Protein AF-A0A497GQZ0-F1 (afdb_monomer_lite)

pLDDT: mean 93.76, std 6.43, range [55.34, 98.25]

Structure (mmCIF, N/CA/C/O backbone):
data_AF-A0A497GQZ0-F1
#
_entry.id   AF-A0A497GQZ0-F1
#
loop_
_atom_site.group_PDB
_atom_site.id
_atom_site.type_symbol
_atom_site.label_atom_id
_atom_site.label_alt_id
_atom_site.label_comp_id
_atom_site.label_asym_id
_atom_site.label_entity_id
_atom_site.label_seq_id
_atom_site.pdbx_PDB_ins_code
_atom_site.Cartn_x
_atom_site.Cartn_y
_atom_site.Cartn_z
_atom_site.occupancy
_atom_site.B_iso_or_equiv
_atom_site.auth_seq_id
_atom_site.auth_comp_id
_atom_site.auth_asym_id
_atom_site.auth_atom_id
_atom_site.pdbx_PDB_model_num
ATOM 1 N N . MET A 1 1 ? -2.603 -3.028 16.245 1.00 81.44 1 MET A N 1
ATOM 2 C CA . MET A 1 1 ? -2.265 -4.455 15.918 1.00 81.44 1 MET A CA 1
ATOM 3 C C . MET A 1 1 ? -0.891 -4.620 15.242 1.00 81.44 1 MET A C 1
ATOM 5 O O . MET A 1 1 ? -0.514 -3.736 14.488 1.00 81.44 1 MET A O 1
ATOM 9 N N . LYS A 1 2 ? -0.174 -5.752 15.423 1.00 91.12 2 LYS A N 1
ATOM 10 C CA . LYS A 1 2 ? 1.156 -6.010 14.802 1.00 91.12 2 LYS A CA 1
ATOM 11 C C . LYS A 1 2 ? 1.114 -6.132 13.267 1.00 91.12 2 LYS A C 1
ATOM 13 O O . LYS A 1 2 ? 1.813 -5.392 12.594 1.00 91.12 2 LYS A O 1
ATOM 18 N N . LEU A 1 3 ? 0.238 -6.982 12.716 1.00 94.00 3 LEU A N 1
ATOM 19 C CA . LEU A 1 3 ? 0.172 -7.232 11.264 1.00 94.00 3 LEU A CA 1
ATOM 20 C C . LEU A 1 3 ? -0.111 -5.964 10.440 1.00 94.00 3 LEU A C 1
ATOM 22 O O . LEU A 1 3 ? 0.540 -5.731 9.434 1.00 94.00 3 LEU A O 1
ATOM 26 N N . ALA A 1 4 ? -1.056 -5.125 10.874 1.00 94.81 4 ALA A N 1
ATOM 27 C CA . ALA A 1 4 ? -1.360 -3.868 10.185 1.00 94.81 4 ALA A CA 1
ATOM 28 C C . ALA A 1 4 ? -0.169 -2.893 10.196 1.00 94.81 4 ALA A C 1
ATOM 30 O O . ALA A 1 4 ? 0.096 -2.246 9.187 1.00 94.81 4 ALA A O 1
ATOM 31 N N . LYS A 1 5 ? 0.573 -2.823 11.313 1.00 95.31 5 LYS A N 1
ATOM 32 C CA . LYS A 1 5 ? 1.802 -2.019 11.417 1.00 95.31 5 LYS A CA 1
ATOM 33 C C . LYS A 1 5 ? 2.882 -2.535 10.466 1.00 95.31 5 LYS A C 1
ATOM 35 O O . LYS A 1 5 ? 3.494 -1.736 9.764 1.00 95.31 5 LYS A O 1
ATOM 40 N N . ASP A 1 6 ? 3.061 -3.853 10.404 1.00 97.56 6 ASP A N 1
ATOM 41 C CA . ASP A 1 6 ? 4.021 -4.487 9.498 1.00 97.56 6 ASP A CA 1
ATOM 42 C C . ASP A 1 6 ? 3.649 -4.218 8.027 1.00 97.56 6 ASP A C 1
ATOM 44 O O . ASP A 1 6 ? 4.506 -3.824 7.241 1.00 97.56 6 ASP A O 1
ATOM 48 N N . LEU A 1 7 ? 2.366 -4.328 7.661 1.00 97.50 7 LEU A N 1
ATOM 49 C CA . LEU A 1 7 ? 1.887 -4.023 6.306 1.00 97.50 7 LEU A CA 1
ATOM 50 C C . LEU A 1 7 ? 2.067 -2.548 5.926 1.00 97.50 7 LEU A C 1
ATOM 52 O O . LEU A 1 7 ? 2.501 -2.268 4.814 1.00 97.50 7 LEU A O 1
ATOM 56 N N . VAL A 1 8 ? 1.784 -1.607 6.833 1.00 97.00 8 VAL A N 1
ATOM 57 C CA . VAL A 1 8 ? 2.041 -0.173 6.597 1.00 97.00 8 VAL A CA 1
ATOM 58 C C . VAL A 1 8 ? 3.529 0.094 6.387 1.00 97.00 8 VAL A C 1
ATOM 60 O O . VAL A 1 8 ? 3.894 0.864 5.502 1.00 97.00 8 VAL A O 1
ATOM 63 N N . LYS A 1 9 ? 4.395 -0.546 7.180 1.00 97.31 9 LYS A N 1
ATOM 64 C CA . LYS A 1 9 ? 5.845 -0.418 7.022 1.00 97.31 9 LYS A CA 1
ATOM 65 C C . LYS A 1 9 ? 6.291 -0.908 5.641 1.00 97.31 9 LYS A C 1
ATOM 67 O O . LYS A 1 9 ? 6.959 -0.159 4.937 1.00 97.31 9 LYS A O 1
ATOM 72 N N . ILE A 1 10 ? 5.865 -2.108 5.240 1.00 98.00 10 ILE A N 1
ATOM 73 C CA . ILE A 1 10 ? 6.206 -2.683 3.929 1.00 98.00 10 ILE A CA 1
ATOM 74 C C . ILE A 1 10 ? 5.659 -1.810 2.797 1.00 98.00 10 ILE A C 1
ATOM 76 O O . ILE A 1 10 ? 6.371 -1.560 1.835 1.00 98.00 10 ILE A O 1
ATOM 80 N N . TYR A 1 11 ? 4.426 -1.309 2.918 1.00 97.75 11 TYR A N 1
ATOM 81 C CA . TYR A 1 11 ? 3.831 -0.410 1.929 1.00 97.75 11 TYR A CA 1
ATOM 82 C C . TYR A 1 11 ? 4.697 0.836 1.704 1.00 97.75 11 TYR A C 1
ATOM 84 O O . TYR A 1 11 ? 5.013 1.166 0.566 1.00 97.75 11 TYR A O 1
ATOM 92 N N . ARG A 1 12 ? 5.129 1.502 2.785 1.00 96.69 12 ARG A N 1
ATOM 93 C CA . ARG A 1 12 ? 5.975 2.705 2.705 1.00 96.69 12 ARG A CA 1
ATOM 94 C C . ARG A 1 12 ? 7.347 2.408 2.106 1.00 96.69 12 ARG A C 1
ATOM 96 O O . ARG A 1 12 ? 7.799 3.150 1.243 1.00 96.69 12 ARG A O 1
ATOM 103 N N . GLU A 1 13 ? 7.991 1.328 2.546 1.00 97.19 13 GLU A N 1
ATOM 104 C CA . GLU A 1 13 ? 9.293 0.907 2.011 1.00 97.19 13 GLU A CA 1
ATOM 105 C C . GLU A 1 13 ? 9.196 0.571 0.517 1.00 97.19 13 GLU A C 1
ATOM 107 O O . GLU A 1 13 ? 10.037 0.999 -0.271 1.00 97.19 13 GLU A O 1
ATOM 112 N N . LEU A 1 14 ? 8.139 -0.133 0.104 1.00 96.69 14 LEU A N 1
ATOM 113 C CA . LEU A 1 14 ? 7.910 -0.483 -1.293 1.00 96.69 14 LEU A CA 1
ATOM 114 C C . LEU A 1 14 ? 7.608 0.747 -2.157 1.00 96.69 14 LEU A C 1
ATOM 116 O O . LEU A 1 14 ? 8.112 0.827 -3.273 1.00 96.69 14 LEU A O 1
ATOM 120 N N . LEU A 1 15 ? 6.853 1.721 -1.636 1.00 95.56 15 LEU A N 1
ATOM 121 C CA . LEU A 1 15 ? 6.617 3.001 -2.309 1.00 95.56 15 LEU A CA 1
ATOM 122 C C . LEU A 1 15 ? 7.945 3.712 -2.616 1.00 95.56 15 LEU A C 1
ATOM 124 O O . LEU A 1 15 ? 8.178 4.112 -3.753 1.00 95.56 15 LEU A O 1
ATOM 128 N N . THR A 1 16 ? 8.848 3.791 -1.630 1.00 95.00 16 THR A N 1
ATOM 129 C CA . THR A 1 16 ? 10.187 4.379 -1.812 1.00 95.00 16 THR A CA 1
ATOM 130 C C . THR A 1 16 ? 10.988 3.643 -2.886 1.00 95.00 16 THR A C 1
ATOM 132 O O . THR A 1 16 ? 11.539 4.282 -3.779 1.00 95.00 16 THR A O 1
ATOM 135 N N . ILE A 1 17 ? 10.998 2.306 -2.856 1.00 95.06 17 ILE A N 1
ATOM 136 C CA . ILE A 1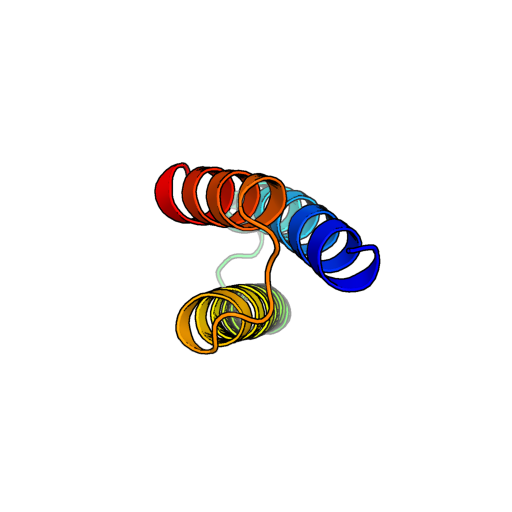 17 ? 11.696 1.491 -3.864 1.00 95.06 17 ILE A CA 1
ATOM 137 C C . ILE A 1 17 ? 11.123 1.742 -5.267 1.00 95.06 17 ILE A C 1
ATOM 139 O O . ILE A 1 17 ? 11.879 1.873 -6.228 1.00 95.06 17 ILE A O 1
ATOM 143 N N . ILE A 1 18 ? 9.796 1.819 -5.402 1.00 95.31 18 ILE A N 1
ATOM 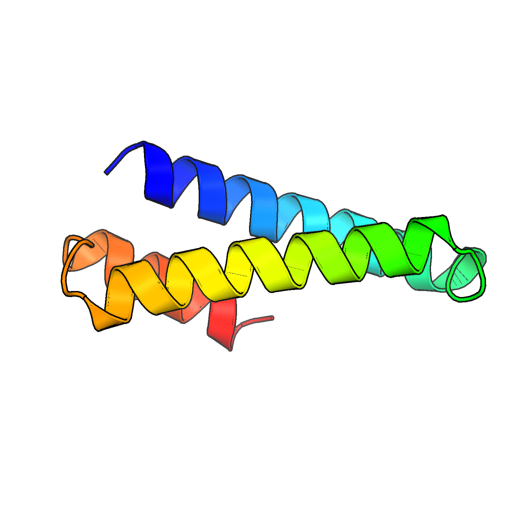144 C CA . ILE A 1 18 ? 9.133 2.090 -6.684 1.00 95.31 18 ILE A CA 1
ATOM 145 C C . ILE A 1 18 ? 9.493 3.485 -7.193 1.00 95.31 18 ILE A C 1
ATOM 147 O O . ILE A 1 18 ? 9.800 3.633 -8.374 1.00 95.31 18 ILE A O 1
ATOM 151 N N . ASP A 1 19 ? 9.485 4.505 -6.337 1.00 94.06 19 ASP A N 1
ATOM 152 C CA . ASP A 1 19 ? 9.822 5.871 -6.745 1.00 94.06 19 ASP A CA 1
ATOM 153 C C . ASP A 1 19 ? 11.280 5.999 -7.212 1.00 94.06 19 ASP A C 1
ATOM 155 O O . ASP A 1 19 ? 11.553 6.688 -8.201 1.00 94.06 19 ASP A O 1
ATOM 159 N N . GLU A 1 20 ? 12.209 5.294 -6.561 1.00 93.75 20 GLU A N 1
ATOM 160 C CA . GLU A 1 20 ? 13.608 5.199 -6.991 1.00 93.75 20 GLU A CA 1
ATOM 161 C C . GLU A 1 20 ? 13.729 4.453 -8.329 1.00 93.75 20 GLU A C 1
ATOM 163 O O . GLU A 1 20 ? 14.355 4.947 -9.272 1.00 93.75 20 GLU A O 1
ATOM 168 N N . ALA A 1 21 ? 13.066 3.300 -8.454 1.00 93.44 21 ALA A N 1
ATOM 169 C CA . ALA A 1 21 ? 13.120 2.458 -9.645 1.00 93.44 21 ALA A CA 1
ATOM 170 C C . ALA A 1 21 ? 12.423 3.084 -10.865 1.00 93.44 21 ALA A C 1
ATOM 172 O O . ALA A 1 21 ? 12.809 2.802 -12.000 1.00 93.44 21 ALA A O 1
ATOM 173 N N . ARG A 1 22 ? 11.429 3.963 -10.671 1.00 93.50 22 ARG A N 1
ATOM 174 C CA . ARG A 1 22 ? 10.639 4.572 -11.758 1.00 93.50 22 ARG A CA 1
ATOM 175 C C . ARG A 1 22 ? 11.515 5.277 -12.796 1.00 93.50 22 ARG A C 1
ATOM 177 O O . ARG A 1 22 ? 11.203 5.262 -13.984 1.00 93.50 22 ARG A O 1
ATOM 184 N N . ARG A 1 23 ? 12.622 5.897 -12.382 1.00 90.31 23 ARG A N 1
ATOM 185 C CA . ARG A 1 23 ? 13.481 6.662 -13.304 1.00 90.31 23 ARG A CA 1
ATOM 186 C C . ARG A 1 23 ? 14.212 5.777 -14.311 1.00 90.31 23 ARG A C 1
ATOM 188 O O . ARG A 1 23 ? 14.360 6.178 -15.460 1.00 90.31 23 ARG A O 1
ATOM 195 N N . GLU A 1 24 ? 14.637 4.591 -13.893 1.00 90.19 24 GLU A N 1
ATOM 196 C CA . GLU A 1 24 ? 15.566 3.748 -14.660 1.00 90.19 24 GLU A CA 1
ATOM 197 C C . GLU A 1 24 ? 14.951 2.420 -15.117 1.00 90.19 24 GLU A C 1
ATOM 199 O O . GLU A 1 24 ? 15.497 1.748 -15.994 1.00 90.19 24 G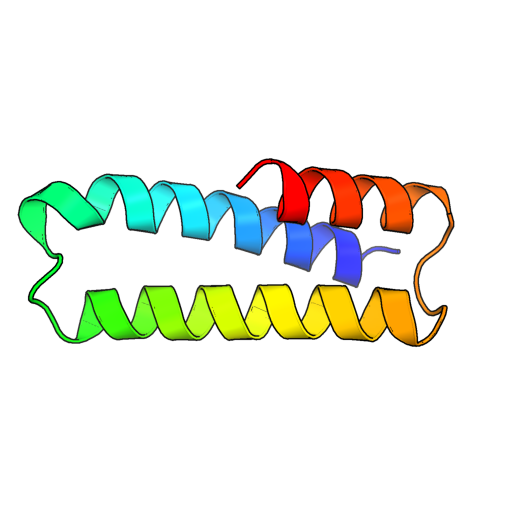LU A O 1
ATOM 204 N N . HIS A 1 25 ? 13.823 2.025 -14.527 1.00 92.12 25 HIS A N 1
ATOM 205 C CA . HIS A 1 25 ? 13.280 0.675 -14.656 1.00 92.12 25 HIS A CA 1
ATOM 206 C C . HIS A 1 25 ? 11.770 0.621 -14.910 1.00 92.12 25 HIS A C 1
ATOM 208 O O . HIS A 1 25 ? 11.208 -0.470 -14.876 1.00 92.12 25 HIS A O 1
ATOM 214 N N . HIS A 1 26 ? 11.105 1.753 -15.175 1.00 88.38 26 HIS A N 1
ATOM 215 C CA . HIS A 1 26 ? 9.647 1.793 -15.381 1.00 88.38 26 HIS A CA 1
ATOM 216 C C . HIS A 1 26 ? 9.140 0.911 -16.533 1.00 88.38 26 HIS A C 1
ATOM 218 O O . HIS A 1 26 ? 7.959 0.603 -16.582 1.00 88.38 26 HIS A O 1
ATOM 224 N N . ASP A 1 27 ? 10.006 0.526 -17.470 1.00 89.69 27 ASP A N 1
ATOM 225 C CA . ASP A 1 27 ? 9.678 -0.320 -18.618 1.00 89.69 27 ASP A CA 1
ATOM 226 C C . ASP A 1 27 ? 9.945 -1.816 -18.367 1.00 89.69 27 ASP A C 1
ATOM 228 O O . ASP A 1 27 ? 9.830 -2.627 -19.287 1.00 89.69 27 ASP A O 1
ATOM 232 N N . LYS A 1 28 ? 10.370 -2.198 -17.156 1.00 93.88 28 LYS A N 1
ATOM 233 C CA . LYS A 1 28 ? 10.771 -3.573 -16.836 1.00 93.88 28 LYS A CA 1
ATOM 234 C C . LYS A 1 28 ? 9.644 -4.348 -16.167 1.00 93.88 28 LYS A C 1
ATOM 236 O O . LYS A 1 28 ? 9.010 -3.859 -15.241 1.00 93.88 28 LYS A O 1
ATOM 241 N N . ASP A 1 29 ? 9.504 -5.622 -16.527 1.00 92.75 29 ASP A N 1
ATOM 242 C CA . ASP A 1 29 ? 8.486 -6.518 -15.956 1.00 92.75 29 ASP A CA 1
ATOM 243 C C . ASP A 1 29 ? 8.520 -6.589 -14.421 1.00 92.75 29 ASP A C 1
ATOM 245 O O . ASP A 1 29 ? 7.485 -6.710 -13.768 1.00 92.75 29 ASP A O 1
ATOM 249 N N . TYR A 1 30 ? 9.709 -6.514 -13.814 1.00 91.56 30 TYR A N 1
ATOM 250 C CA . TYR A 1 30 ? 9.820 -6.530 -12.356 1.00 91.56 30 TYR A CA 1
ATOM 251 C C . TYR A 1 30 ? 9.306 -5.240 -11.712 1.00 91.56 30 TYR A C 1
ATOM 253 O O . TYR A 1 30 ? 8.851 -5.298 -10.576 1.00 91.56 30 TYR A O 1
ATOM 261 N N . PHE A 1 31 ? 9.354 -4.098 -12.404 1.00 96.06 31 PHE A N 1
ATOM 262 C CA . PHE A 1 31 ? 8.801 -2.844 -11.898 1.00 96.06 31 PHE A CA 1
ATOM 263 C C . PHE A 1 31 ? 7.281 -2.946 -11.781 1.00 96.06 31 PHE A C 1
ATOM 265 O O . PHE A 1 31 ? 6.739 -2.677 -10.712 1.00 96.06 31 PHE A O 1
ATOM 272 N N . GLU A 1 32 ? 6.615 -3.469 -12.812 1.00 95.75 32 GLU A N 1
ATOM 273 C CA . GLU A 1 32 ? 5.180 -3.777 -12.763 1.00 95.75 32 GLU A CA 1
ATOM 274 C C . GLU A 1 32 ? 4.846 -4.738 -11.612 1.00 95.75 32 GLU A C 1
ATOM 276 O O . GLU A 1 32 ? 3.868 -4.546 -10.896 1.00 95.75 32 GLU A O 1
ATOM 281 N N . LYS A 1 33 ? 5.706 -5.729 -11.331 1.00 97.38 33 LYS A N 1
ATOM 282 C CA . LYS A 1 33 ? 5.514 -6.625 -10.174 1.00 97.38 33 LYS A CA 1
ATOM 283 C C . LYS A 1 33 ? 5.636 -5.921 -8.822 1.00 97.38 33 LYS A C 1
ATOM 285 O O . LYS A 1 33 ? 4.983 -6.348 -7.870 1.00 97.38 33 LYS A O 1
ATOM 290 N N . LEU A 1 34 ? 6.453 -4.872 -8.714 1.00 96.75 34 LEU A N 1
ATOM 291 C CA . LEU A 1 34 ? 6.514 -4.045 -7.505 1.00 96.75 34 LEU A CA 1
ATOM 292 C C . LEU A 1 34 ? 5.221 -3.240 -7.340 1.00 9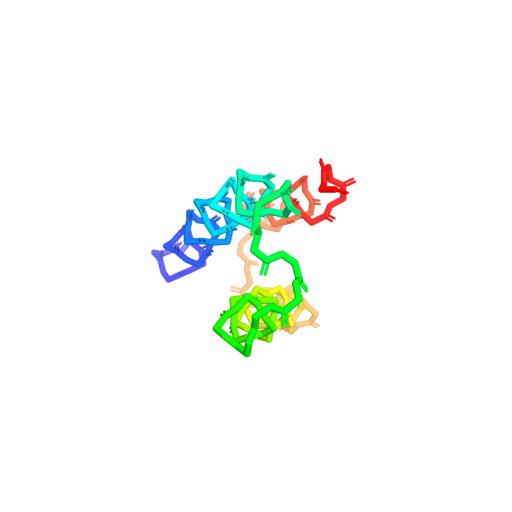6.75 34 LEU A C 1
ATOM 294 O O . LEU A 1 34 ? 4.682 -3.196 -6.236 1.00 96.75 34 LEU A O 1
ATOM 298 N N . VAL A 1 35 ? 4.694 -2.670 -8.428 1.00 96.25 35 VAL A N 1
ATOM 299 C CA . VAL A 1 35 ? 3.409 -1.951 -8.428 1.00 96.25 35 VAL A CA 1
ATOM 300 C C . VAL A 1 35 ? 2.259 -2.886 -8.037 1.00 96.25 35 VAL A C 1
ATOM 302 O O . VAL A 1 35 ? 1.527 -2.582 -7.098 1.00 96.25 35 VAL A O 1
ATOM 305 N N . ASP A 1 36 ? 2.177 -4.075 -8.645 1.00 97.81 36 ASP A N 1
ATOM 306 C CA . ASP A 1 36 ? 1.198 -5.116 -8.292 1.00 97.81 36 ASP A CA 1
ATOM 307 C C . ASP A 1 36 ? 1.233 -5.446 -6.783 1.00 97.81 36 ASP A C 1
ATOM 309 O O . ASP A 1 36 ? 0.198 -5.613 -6.127 1.00 97.81 36 ASP A O 1
ATOM 313 N N . ALA A 1 37 ? 2.437 -5.564 -6.212 1.00 98.00 37 ALA A N 1
ATOM 314 C CA . ALA A 1 37 ? 2.619 -5.857 -4.794 1.00 98.00 37 ALA A CA 1
ATOM 315 C C . ALA A 1 37 ? 2.172 -4.688 -3.899 1.00 98.00 37 ALA A C 1
ATOM 317 O O . ALA A 1 37 ? 1.529 -4.921 -2.869 1.00 98.00 37 ALA A O 1
ATOM 318 N N . LEU A 1 38 ? 2.467 -3.446 -4.293 1.00 97.62 38 LEU A N 1
ATOM 319 C CA . LEU A 1 38 ? 2.024 -2.242 -3.590 1.00 97.62 38 LEU A CA 1
ATOM 320 C C . LEU A 1 38 ? 0.491 -2.169 -3.549 1.00 97.62 38 LEU A C 1
ATOM 322 O O . LEU A 1 38 ? -0.088 -2.000 -2.470 1.00 97.62 38 LEU A O 1
ATOM 326 N N . ASP A 1 39 ? -0.164 -2.403 -4.688 1.00 97.50 39 ASP A N 1
ATOM 327 C CA . ASP A 1 39 ? -1.623 -2.413 -4.821 1.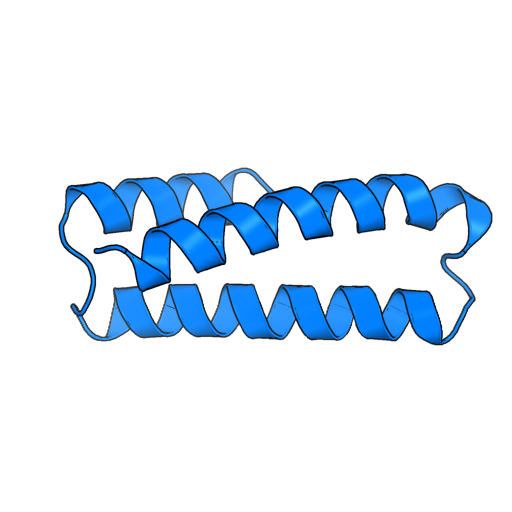00 97.50 39 ASP A CA 1
ATOM 328 C C . ASP A 1 39 ? -2.279 -3.501 -3.966 1.00 97.50 39 ASP A C 1
ATOM 330 O O . ASP A 1 39 ? -3.308 -3.274 -3.312 1.00 97.50 39 ASP A O 1
ATOM 334 N N . ALA A 1 40 ? -1.675 -4.692 -3.916 1.00 98.25 40 ALA A N 1
ATOM 335 C CA . ALA A 1 40 ? -2.158 -5.787 -3.084 1.00 98.25 40 ALA A CA 1
ATOM 336 C C . ALA A 1 40 ? -2.109 -5.429 -1.588 1.00 98.25 40 ALA A C 1
ATOM 338 O O . ALA A 1 40 ? -3.070 -5.691 -0.852 1.00 98.25 40 ALA A O 1
ATOM 339 N N . ILE A 1 41 ? -1.024 -4.792 -1.136 1.00 97.94 41 ILE A N 1
ATOM 340 C CA . ILE A 1 41 ? -0.874 -4.350 0.256 1.00 97.94 41 ILE A CA 1
ATOM 341 C C . ILE A 1 41 ? -1.863 -3.222 0.574 1.00 97.94 41 ILE A C 1
ATOM 343 O O . ILE A 1 41 ? -2.582 -3.307 1.575 1.00 97.94 41 ILE A O 1
ATOM 347 N N . GLY A 1 42 ? -1.967 -2.204 -0.287 1.00 97.12 42 GLY A N 1
ATOM 348 C CA . GLY A 1 42 ? -2.920 -1.101 -0.119 1.00 97.12 42 GLY A CA 1
ATOM 349 C C . GLY A 1 42 ? -4.373 -1.586 -0.067 1.00 97.12 42 GLY A C 1
ATOM 350 O O . GLY A 1 42 ? -5.160 -1.173 0.794 1.00 97.12 42 GLY A O 1
ATOM 351 N N . SER A 1 43 ? -4.716 -2.562 -0.911 1.00 97.38 43 SER A N 1
ATOM 352 C CA . SER A 1 43 ? -6.021 -3.230 -0.901 1.00 97.38 43 SER A CA 1
ATOM 353 C C . SER A 1 43 ? -6.280 -3.992 0.399 1.00 97.38 43 SER A C 1
ATOM 355 O O . SER A 1 43 ? -7.392 -3.943 0.934 1.00 97.38 43 SER A O 1
ATOM 357 N N . ALA A 1 44 ? -5.278 -4.697 0.931 1.00 97.62 44 ALA A N 1
ATOM 358 C CA . ALA A 1 44 ? -5.401 -5.413 2.197 1.00 97.62 44 ALA A CA 1
ATOM 359 C C . ALA A 1 44 ? -5.673 -4.444 3.359 1.00 97.62 44 ALA A C 1
ATOM 361 O O . ALA A 1 44 ? -6.635 -4.646 4.103 1.00 97.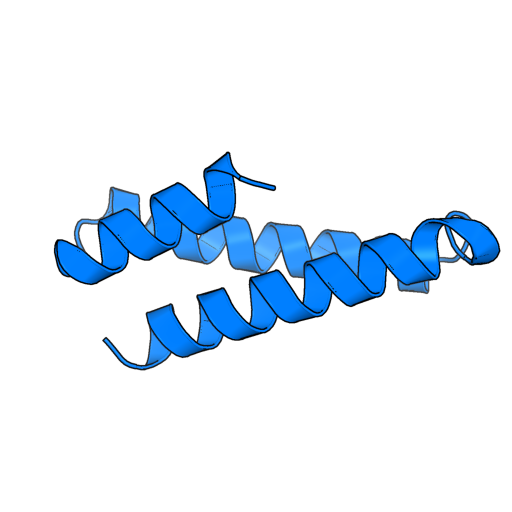62 44 ALA A O 1
ATOM 362 N N . LEU A 1 45 ? -4.900 -3.358 3.461 1.00 97.25 45 LEU A N 1
ATOM 363 C CA . LEU A 1 45 ? -5.077 -2.312 4.474 1.00 97.25 45 LEU A CA 1
ATOM 364 C C . LEU A 1 45 ? -6.463 -1.655 4.388 1.00 97.25 45 LEU A C 1
ATOM 366 O O . LEU A 1 45 ? -7.164 -1.542 5.396 1.00 97.25 45 LEU A O 1
ATOM 370 N N . THR A 1 46 ? -6.907 -1.314 3.176 1.00 96.31 46 THR A N 1
ATOM 371 C CA . THR A 1 46 ? -8.243 -0.747 2.934 1.00 96.31 46 THR A CA 1
ATOM 372 C C . THR A 1 46 ? -9.351 -1.698 3.389 1.00 96.31 46 THR A C 1
ATOM 374 O O . THR A 1 46 ? -10.306 -1.276 4.041 1.00 96.31 46 THR A O 1
ATOM 377 N N . ARG A 1 47 ? -9.224 -3.002 3.110 1.00 97.19 47 ARG A N 1
ATOM 378 C CA . ARG A 1 47 ? -10.201 -4.013 3.552 1.00 97.19 47 ARG A CA 1
ATOM 379 C C . ARG A 1 47 ? -10.185 -4.219 5.063 1.00 97.19 47 ARG A C 1
ATOM 381 O O . ARG A 1 47 ? -11.247 -4.454 5.633 1.00 97.19 47 ARG A O 1
ATOM 388 N N . MET A 1 48 ? -9.021 -4.144 5.712 1.00 96.06 48 MET A N 1
ATOM 389 C CA . MET A 1 48 ? -8.932 -4.211 7.175 1.00 96.06 48 MET A CA 1
ATOM 390 C C . MET A 1 48 ? -9.688 -3.048 7.822 1.00 96.06 48 MET A C 1
ATOM 392 O O . MET A 1 48 ? -10.480 -3.288 8.733 1.00 96.06 48 MET A O 1
ATOM 396 N N . ARG A 1 49 ? -9.512 -1.826 7.298 1.00 94.81 49 ARG A N 1
ATOM 397 C CA . ARG A 1 49 ? -10.267 -0.637 7.724 1.00 94.81 49 ARG A CA 1
ATOM 398 C C . ARG A 1 49 ? -11.767 -0.813 7.490 1.00 94.81 49 ARG A C 1
ATOM 400 O O . ARG A 1 49 ? -12.553 -0.734 8.421 1.00 94.81 49 ARG A O 1
ATOM 407 N N . ALA A 1 50 ? -12.173 -1.148 6.264 1.00 94.94 50 ALA A N 1
ATOM 408 C CA . ALA A 1 50 ? -13.588 -1.285 5.900 1.00 94.94 50 ALA A CA 1
ATOM 409 C C . ALA A 1 50 ? -14.343 -2.356 6.712 1.00 94.94 50 ALA A C 1
ATOM 411 O O . ALA A 1 50 ? -15.562 -2.293 6.837 1.00 94.94 50 ALA A O 1
ATOM 412 N N . ARG A 1 51 ? -13.630 -3.351 7.251 1.00 96.38 51 ARG A N 1
ATOM 413 C CA . ARG A 1 51 ? -14.198 -4.417 8.089 1.00 96.38 51 ARG A CA 1
ATOM 414 C C . ARG A 1 51 ? -14.163 -4.108 9.590 1.00 96.38 51 ARG A C 1
ATOM 416 O O . ARG A 1 51 ? -14.552 -4.974 10.366 1.00 96.38 51 ARG A O 1
ATOM 423 N N . GLY A 1 52 ? -13.671 -2.937 10.002 1.00 94.81 52 GLY A N 1
ATOM 424 C CA . GLY A 1 52 ? -13.524 -2.575 11.415 1.00 94.81 52 GLY A CA 1
ATOM 425 C C . GLY A 1 52 ? -12.540 -3.474 12.173 1.00 94.81 52 GLY A C 1
ATOM 426 O O . GLY A 1 52 ? -12.715 -3.714 13.363 1.00 94.81 52 GLY A O 1
ATOM 427 N N . ILE A 1 53 ? -11.540 -4.036 11.479 1.00 95.56 53 ILE A N 1
ATOM 428 C CA . ILE A 1 53 ? -10.512 -4.896 12.097 1.00 95.56 53 ILE A CA 1
ATOM 429 C C . ILE A 1 53 ? -9.462 -4.046 12.822 1.00 95.56 53 ILE A C 1
ATOM 431 O O . ILE A 1 53 ? -8.817 -4.510 13.759 1.00 95.56 53 ILE A O 1
ATOM 435 N N . LEU A 1 54 ? -9.250 -2.819 12.351 1.00 95.38 54 LEU A N 1
ATOM 436 C CA . LEU A 1 54 ? -8.237 -1.916 12.873 1.00 95.38 54 LEU A CA 1
ATOM 437 C C . LEU A 1 54 ? -8.745 -1.199 14.127 1.00 95.38 54 LEU A C 1
ATOM 439 O O . LEU A 1 54 ? -9.904 -0.805 14.213 1.00 95.38 54 LEU A O 1
ATOM 443 N N . ASP A 1 55 ? -7.850 -1.017 15.095 1.00 94.44 55 ASP A N 1
ATOM 444 C CA . ASP A 1 55 ? -8.086 -0.099 16.207 1.00 94.44 55 ASP A CA 1
ATOM 445 C C . ASP A 1 55 ? -8.050 1.370 15.708 1.00 94.44 55 ASP A C 1
ATOM 447 O O . ASP A 1 55 ? -7.420 1.640 14.681 1.00 94.44 55 ASP A O 1
ATOM 451 N N . PRO A 1 56 ? -8.694 2.336 16.400 1.00 93.88 56 PRO A N 1
ATOM 452 C CA . PRO A 1 56 ? -8.800 3.719 15.914 1.00 93.88 56 PRO A CA 1
ATOM 453 C C . PRO A 1 56 ? -7.457 4.428 15.680 1.00 93.88 56 PRO A C 1
ATOM 455 O O . PRO A 1 56 ? -7.363 5.326 14.846 1.00 93.88 56 PRO A O 1
ATOM 458 N N . GLU A 1 57 ? -6.410 4.051 16.420 1.00 94.69 57 GLU A N 1
ATOM 459 C CA . GLU A 1 57 ? -5.051 4.562 16.201 1.00 94.69 57 GLU A CA 1
ATOM 460 C C . GLU A 1 57 ? -4.505 4.045 14.865 1.00 94.69 57 GLU A C 1
ATOM 462 O O . GLU A 1 57 ? -4.003 4.811 14.043 1.00 94.69 57 GLU A O 1
ATOM 467 N N . MET A 1 58 ? -4.653 2.745 14.614 1.00 95.38 58 MET A N 1
ATOM 468 C CA . MET A 1 58 ? -4.189 2.106 13.391 1.00 95.38 58 MET A CA 1
ATOM 469 C C . MET A 1 58 ? -4.991 2.530 12.158 1.00 95.38 58 MET A C 1
ATOM 471 O O . MET A 1 58 ? -4.413 2.627 11.077 1.00 95.38 58 MET A O 1
ATOM 475 N N . GLU A 1 59 ? -6.290 2.810 12.292 1.00 94.94 59 GLU A N 1
ATOM 476 C CA . GLU A 1 59 ? -7.093 3.373 11.199 1.00 94.94 59 GLU A CA 1
ATOM 477 C C . GLU A 1 59 ? -6.522 4.698 10.704 1.00 94.94 59 GLU A C 1
ATOM 479 O O . GLU A 1 59 ? -6.311 4.836 9.500 1.00 94.94 59 GLU A O 1
ATOM 484 N N . LYS A 1 60 ? -6.187 5.616 11.621 1.00 94.56 60 LYS A N 1
ATOM 485 C CA . LYS A 1 60 ? -5.553 6.896 11.275 1.00 94.56 60 LYS A CA 1
ATOM 486 C C . LYS A 1 60 ? -4.220 6.694 10.575 1.00 94.56 60 LYS A C 1
ATOM 488 O O . LYS A 1 60 ? -3.981 7.289 9.536 1.00 94.56 60 LYS A O 1
ATOM 493 N N . VAL A 1 61 ? -3.375 5.800 11.090 1.00 94.81 61 VAL A N 1
ATOM 494 C CA . VAL A 1 61 ? -2.073 5.512 10.469 1.00 94.81 61 VAL A CA 1
ATOM 495 C C . VAL A 1 61 ? -2.238 4.957 9.050 1.00 94.81 61 VAL A C 1
ATOM 497 O O . VAL A 1 61 ? -1.470 5.314 8.155 1.00 94.81 61 VAL A O 1
ATOM 500 N N . VAL A 1 62 ? -3.220 4.081 8.816 1.00 93.88 62 VAL A N 1
ATOM 501 C CA . VAL A 1 62 ? -3.527 3.566 7.472 1.00 93.88 62 VAL A CA 1
ATOM 502 C C . VAL A 1 62 ? -4.073 4.669 6.571 1.00 93.88 62 VAL A C 1
ATOM 504 O O . VAL A 1 62 ? -3.650 4.769 5.424 1.00 93.88 62 VAL A O 1
ATOM 507 N N . GLU A 1 63 ? -4.987 5.495 7.074 1.00 93.38 63 GLU A N 1
ATOM 508 C CA . GLU A 1 63 ? -5.563 6.621 6.341 1.00 93.38 63 GLU A CA 1
ATOM 509 C C . GLU A 1 63 ? -4.491 7.633 5.926 1.00 93.38 63 GLU A C 1
ATOM 511 O O . GLU A 1 63 ? -4.363 7.925 4.741 1.00 93.38 63 GLU A O 1
ATOM 516 N N . GLU A 1 64 ? -3.650 8.071 6.861 1.00 93.62 64 GLU A N 1
ATOM 517 C CA . GLU A 1 64 ? -2.508 8.946 6.593 1.00 93.62 64 GLU A CA 1
ATOM 518 C C . GLU A 1 64 ? -1.561 8.326 5.565 1.00 93.62 64 GLU A C 1
ATOM 520 O O . GLU A 1 64 ? -1.119 9.008 4.648 1.00 93.62 64 GLU A O 1
ATOM 525 N N . THR A 1 65 ? -1.266 7.027 5.678 1.00 92.75 65 THR A N 1
ATOM 526 C CA . THR A 1 65 ? -0.353 6.356 4.744 1.00 92.75 65 THR A CA 1
ATOM 527 C C . THR A 1 65 ? -0.923 6.311 3.329 1.00 92.75 65 THR A C 1
ATOM 529 O O . THR A 1 65 ? -0.204 6.620 2.387 1.00 92.75 65 THR A O 1
ATOM 532 N N . LEU A 1 66 ? -2.198 5.947 3.169 1.00 89.19 66 LEU A N 1
ATOM 533 C CA . LEU A 1 66 ? -2.817 5.787 1.849 1.00 89.19 66 LEU A CA 1
ATOM 534 C C . LEU A 1 66 ? -3.193 7.123 1.192 1.00 89.19 66 LEU A C 1
ATOM 536 O O . LEU A 1 66 ? -3.214 7.193 -0.030 1.00 89.19 66 LEU A O 1
ATOM 540 N N . LEU A 1 67 ? -3.503 8.164 1.972 1.00 82.81 67 LEU A N 1
ATOM 541 C CA . LEU A 1 67 ? -3.878 9.487 1.450 1.00 82.81 67 LEU A CA 1
ATOM 542 C C . LEU A 1 67 ? -2.685 10.425 1.227 1.00 82.81 67 LEU A C 1
ATOM 544 O O . LEU A 1 67 ? -2.830 11.412 0.512 1.00 82.81 67 LEU A O 1
ATOM 548 N N . SER A 1 68 ? -1.534 10.146 1.846 1.00 68.56 68 SER A N 1
ATOM 549 C CA . SER A 1 68 ? -0.305 10.942 1.675 1.00 68.56 68 SER A CA 1
ATOM 550 C C . SER A 1 68 ? 0.652 10.367 0.623 1.00 68.56 68 SER A C 1
ATOM 552 O O . SER A 1 68 ? 1.776 10.855 0.518 1.00 68.56 68 SER A O 1
ATOM 554 N N . SER A 1 69 ? 0.237 9.307 -0.082 1.00 55.34 69 SER A N 1
ATOM 555 C CA . SER A 1 69 ? 0.976 8.690 -1.195 1.00 55.34 69 SER A CA 1
ATOM 556 C C . SER A 1 69 ? 0.708 9.415 -2.509 1.00 55.34 69 SER A C 1
ATOM 558 O O . SER A 1 69 ? -0.466 9.789 -2.731 1.00 55.34 69 SER A O 1
#

Foldseek 3Di:
DVVLVVLLVVLVVLVVVLVVCCVPPVPPPVSVVSVVVSVVSLVVNVVCLVVVVDDPVSNVSNVCSVVVD

Sequence (69 aa):
MKLAKDLVKIYRELLTIIDEARREHHDKDYFEKLVDALDAIGSALTRMRARGILDPEMEKVVEETLLSS

Secondary structure (DSSP, 8-state):
-HHHHHHHHHHHHHHHHHHHHHHHHTTSHHHHHHHHHHHHHHHHHHHHHHTT-S-HHHHHHHHHHHH--

Radius of gyration: 12.97 Å; chains: 1; bounding box: 30×18×35 Å